Protein AF-A0A382IRR2-F1 (afdb_monomer_lite)

Sequence (113 aa):
KTVDMDLLRQRNELTQAVGNAQVNARGDELGPGGKIIRKKEEVLRDYYHNSSTMADEVAIKRTAVKEDVQEELAPTVQPKVAQPEVKKDEDWVEDTEGNFVRNEKKSKTRKSS

pLDDT: mean 70.46, std 14.86, range [42.16, 92.88]

Secondary structure (DSSP, 8-state):
----HHHHHHHT-SS----STTB-TTSPEE-TTS-EEE-HHHHHHHHHHH----------------------S--------------S---EEE-TTS-EEE-GGGTGGGS--

Organism: NCBI:txid408172

Foldseek 3Di:
DDDDPVVVCVVPPPDDPPDVVQADPQGFGADPPRDGPGDNVRVVVCCVVVPPDPDPPDDDDPDDDDDDDDDDDDDPDDPPPDDPPPPPPQPWDQDPVRDTDGDCPPVVVVPDD

Radius of gyration: 26.23 Å; chains: 1; bounding box: 58×62×56 Å

Structure (mmCIF, N/CA/C/O backbone):
data_AF-A0A382IRR2-F1
#
_entry.id   AF-A0A382IRR2-F1
#
loop_
_atom_site.group_PDB
_atom_site.id
_atom_site.type_symbol
_atom_site.label_atom_id
_atom_site.label_alt_id
_atom_site.label_comp_id
_atom_site.label_asym_id
_atom_site.label_entity_id
_atom_site.label_seq_id
_atom_site.pdbx_PDB_ins_code
_atom_site.Cartn_x
_atom_site.Cartn_y
_atom_site.Cartn_z
_atom_site.occupancy
_atom_site.B_iso_or_equiv
_atom_site.auth_seq_id
_atom_site.auth_comp_id
_atom_site.auth_asym_id
_atom_site.auth_atom_id
_atom_site.pdbx_PDB_model_num
ATOM 1 N N . LYS A 1 1 ? -1.697 -46.202 -11.604 1.00 74.69 1 LYS A N 1
ATOM 2 C CA . LYS A 1 1 ? -2.456 -44.984 -11.231 1.00 74.69 1 LYS A CA 1
ATOM 3 C C . LYS A 1 1 ? -1.479 -43.824 -11.293 1.00 74.69 1 LYS A C 1
ATOM 5 O O . LYS A 1 1 ? -0.514 -43.842 -10.544 1.00 74.69 1 LYS A O 1
ATOM 10 N N . THR A 1 2 ? -1.639 -42.924 -12.252 1.00 79.69 2 THR A N 1
ATOM 11 C CA . THR A 1 2 ? -0.770 -41.755 -12.420 1.00 79.69 2 THR A CA 1
ATOM 12 C C . THR A 1 2 ? -1.138 -40.718 -11.371 1.00 79.69 2 THR A C 1
ATOM 14 O O . THR A 1 2 ? -2.314 -40.422 -11.167 1.00 79.69 2 THR A O 1
ATOM 17 N N . VAL A 1 3 ? -0.132 -40.240 -10.649 1.00 81.00 3 VAL A N 1
ATOM 18 C CA . VAL A 1 3 ? -0.287 -39.150 -9.692 1.00 81.00 3 VAL A CA 1
ATOM 19 C C . VAL A 1 3 ? -0.034 -37.857 -10.453 1.00 81.00 3 VAL A C 1
ATOM 21 O O . VAL A 1 3 ? 1.039 -37.681 -11.023 1.00 81.00 3 VAL A O 1
ATOM 24 N N . ASP A 1 4 ? -1.038 -36.987 -10.491 1.00 85.50 4 ASP A N 1
ATOM 25 C CA . ASP A 1 4 ? -0.906 -35.645 -11.047 1.00 85.50 4 ASP A CA 1
ATOM 26 C C . ASP A 1 4 ? -0.277 -34.739 -9.982 1.00 85.50 4 ASP A C 1
ATOM 28 O O . ASP A 1 4 ? -0.920 -34.343 -9.003 1.00 85.50 4 ASP A O 1
ATOM 32 N N . MET A 1 5 ? 1.019 -34.484 -10.148 1.00 89.38 5 MET A N 1
ATOM 33 C CA . MET A 1 5 ? 1.797 -33.673 -9.218 1.00 89.38 5 MET A CA 1
ATOM 34 C C . MET A 1 5 ? 1.369 -32.201 -9.235 1.00 89.38 5 MET A C 1
ATOM 36 O O . MET A 1 5 ? 1.434 -31.559 -8.187 1.00 89.38 5 MET A O 1
ATOM 40 N N . ASP A 1 6 ? 0.873 -31.678 -10.361 1.00 81.62 6 ASP A N 1
ATOM 41 C CA . ASP A 1 6 ? 0.423 -30.285 -10.469 1.00 81.62 6 ASP A CA 1
ATOM 42 C C . ASP A 1 6 ? -0.872 -30.073 -9.688 1.00 81.62 6 ASP A C 1
ATOM 44 O O . ASP A 1 6 ? -1.016 -29.107 -8.935 1.00 81.62 6 ASP A O 1
ATOM 48 N N . LEU A 1 7 ? -1.792 -31.030 -9.792 1.00 83.56 7 LEU A N 1
ATOM 49 C CA . LEU A 1 7 ? -3.048 -31.010 -9.054 1.00 83.56 7 LEU A CA 1
ATOM 50 C C . LEU A 1 7 ? -2.836 -31.142 -7.538 1.00 83.56 7 LEU A C 1
ATOM 52 O O . LEU A 1 7 ? -3.540 -30.513 -6.745 1.00 83.56 7 LEU A O 1
ATOM 56 N N . LEU A 1 8 ? -1.867 -31.958 -7.118 1.00 83.19 8 LEU A N 1
ATOM 57 C CA . LEU A 1 8 ? -1.489 -32.069 -5.709 1.00 83.19 8 LEU A CA 1
ATOM 58 C C . LEU A 1 8 ? -0.805 -30.802 -5.200 1.00 83.19 8 LEU A C 1
ATOM 60 O O . LEU A 1 8 ? -1.073 -30.392 -4.072 1.00 83.19 8 LEU A O 1
ATOM 64 N N . ARG A 1 9 ? 0.026 -30.160 -6.027 1.00 82.00 9 ARG A N 1
ATOM 65 C CA . ARG A 1 9 ? 0.665 -28.885 -5.688 1.00 82.00 9 ARG A CA 1
ATOM 66 C C . ARG A 1 9 ? -0.371 -27.787 -5.460 1.00 82.00 9 ARG A C 1
ATOM 68 O O . ARG A 1 9 ? -0.283 -27.098 -4.457 1.00 82.00 9 ARG A O 1
ATOM 75 N N . GLN A 1 10 ? -1.376 -27.681 -6.333 1.00 77.38 10 GLN A N 1
ATOM 76 C CA . GLN A 1 10 ? -2.467 -26.706 -6.193 1.00 77.38 10 GLN A CA 1
ATOM 77 C C . GLN A 1 10 ? -3.338 -26.966 -4.956 1.00 77.38 10 GLN A C 1
ATOM 79 O O . GLN A 1 10 ? -3.739 -26.032 -4.271 1.00 77.38 10 GLN A O 1
ATOM 84 N N . ARG A 1 11 ? -3.643 -28.235 -4.646 1.00 75.81 11 ARG A N 1
ATOM 85 C CA . ARG A 1 11 ? -4.457 -28.580 -3.464 1.00 75.81 11 ARG A CA 1
ATOM 86 C C . ARG A 1 11 ? -3.722 -28.417 -2.137 1.00 75.81 11 ARG A C 1
ATOM 88 O O . ARG A 1 11 ? -4.374 -28.149 -1.134 1.00 75.81 11 ARG A O 1
ATOM 95 N N . ASN A 1 12 ? -2.404 -28.600 -2.133 1.00 76.62 12 ASN A N 1
ATOM 96 C CA . ASN A 1 12 ? -1.571 -28.505 -0.935 1.00 76.62 12 ASN A CA 1
ATOM 97 C C . ASN A 1 12 ? -0.827 -27.164 -0.832 1.00 76.62 12 ASN A C 1
ATOM 99 O O . ASN A 1 12 ? 0.1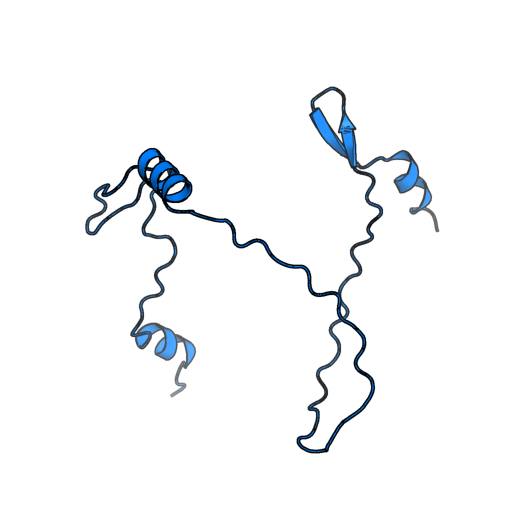04 -27.038 -0.037 1.00 76.62 12 ASN A O 1
ATOM 103 N N . GLU A 1 13 ? -1.226 -26.158 -1.611 1.00 78.31 13 GLU A N 1
ATOM 104 C CA . GLU A 1 13 ? -0.733 -24.791 -1.472 1.00 78.31 13 GLU A CA 1
ATOM 105 C C . GLU A 1 13 ? -1.353 -24.175 -0.201 1.00 78.31 13 GLU A C 1
ATOM 107 O O . GLU A 1 13 ? -2.412 -23.555 -0.217 1.00 78.31 13 GLU A O 1
ATOM 112 N N . LEU A 1 14 ? -0.705 -24.421 0.945 1.00 70.12 14 LEU A N 1
ATOM 113 C CA . LEU A 1 14 ? -1.085 -23.895 2.268 1.00 70.12 14 LEU A CA 1
ATOM 114 C C . LEU A 1 14 ? -1.159 -22.364 2.291 1.00 70.12 14 LEU A C 1
ATOM 116 O O . LEU A 1 14 ? -1.919 -21.777 3.060 1.00 70.12 14 LEU A O 1
ATOM 120 N N . THR A 1 15 ? -0.361 -21.723 1.443 1.00 63.34 15 THR A N 1
ATOM 121 C CA . THR A 1 15 ? -0.392 -2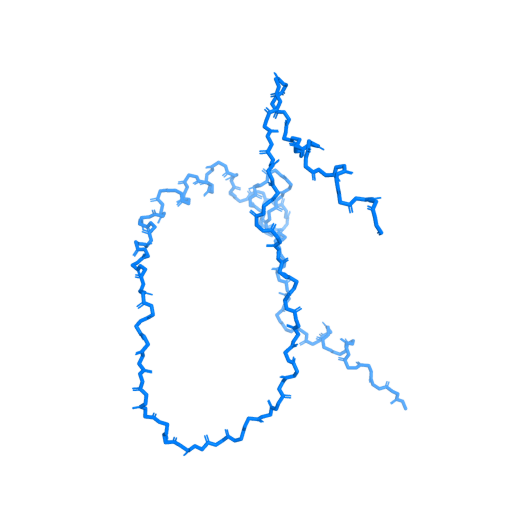0.290 1.196 1.00 63.34 15 THR A CA 1
ATOM 122 C C . THR A 1 15 ? -1.228 -20.047 -0.045 1.00 63.34 15 THR A C 1
ATOM 124 O O . THR A 1 15 ? -0.735 -20.173 -1.164 1.00 63.34 15 THR A O 1
ATOM 127 N N . GLN A 1 16 ? -2.496 -19.691 0.152 1.00 65.19 16 GLN A N 1
ATOM 128 C CA . GLN A 1 16 ? -3.312 -19.178 -0.937 1.00 65.19 16 GLN A CA 1
ATOM 129 C C . GLN A 1 16 ? -2.543 -18.042 -1.617 1.00 65.19 16 GLN A C 1
ATOM 131 O O . GLN A 1 16 ? -2.153 -17.079 -0.952 1.00 65.19 16 GLN A O 1
ATOM 136 N N . ALA A 1 17 ? -2.314 -18.153 -2.927 1.00 62.38 17 ALA A N 1
ATOM 137 C CA . ALA A 1 17 ? -1.753 -17.061 -3.700 1.00 62.38 17 ALA A CA 1
ATOM 138 C C . ALA A 1 17 ? -2.716 -15.872 -3.607 1.00 62.38 17 ALA A C 1
ATOM 140 O O . ALA A 1 17 ? -3.750 -15.821 -4.279 1.00 62.38 17 ALA A O 1
ATOM 141 N N . VAL A 1 18 ? -2.397 -14.922 -2.731 1.00 61.56 18 VAL A N 1
ATOM 142 C CA . VAL A 1 18 ? -3.042 -13.618 -2.717 1.00 61.56 18 VAL A CA 1
ATOM 143 C C . VAL A 1 18 ? -2.568 -12.889 -3.970 1.00 61.56 18 VAL A C 1
ATOM 145 O O . VAL A 1 18 ? -1.572 -12.176 -3.973 1.00 61.56 18 VAL A O 1
ATOM 148 N N . GLY A 1 19 ? -3.270 -13.101 -5.085 1.00 63.03 19 GLY A N 1
ATOM 149 C CA . GLY A 1 19 ? -3.253 -12.124 -6.171 1.00 63.03 19 GLY A CA 1
ATOM 150 C C . GLY A 1 19 ? -3.717 -10.764 -5.637 1.00 63.03 19 GLY A C 1
ATOM 151 O O . GLY A 1 19 ? -4.177 -10.670 -4.498 1.00 63.03 19 GLY A O 1
ATOM 152 N N . ASN A 1 20 ? -3.670 -9.713 -6.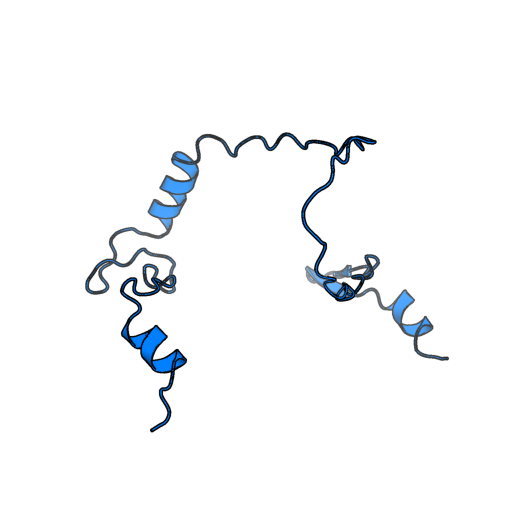458 1.00 67.06 20 ASN A N 1
ATOM 153 C CA . ASN A 1 20 ? -4.126 -8.354 -6.110 1.00 67.06 20 ASN A CA 1
ATOM 154 C C . ASN A 1 20 ? -5.654 -8.252 -5.830 1.00 67.06 20 ASN A C 1
ATOM 156 O O . ASN A 1 20 ? -6.290 -7.252 -6.137 1.00 67.06 20 ASN A O 1
ATOM 160 N N . ALA A 1 21 ? -6.275 -9.284 -5.260 1.00 68.19 21 ALA A N 1
ATOM 161 C CA . ALA A 1 21 ? -7.676 -9.399 -4.890 1.00 68.19 21 ALA A CA 1
ATOM 162 C C . ALA A 1 21 ? -8.100 -8.423 -3.782 1.00 68.19 21 ALA A C 1
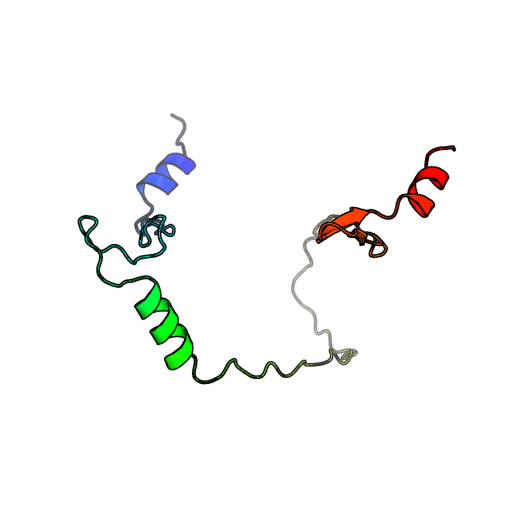ATOM 164 O O . ALA A 1 21 ? -9.292 -8.274 -3.527 1.00 68.19 21 ALA A O 1
ATOM 165 N N . GLN A 1 22 ? -7.147 -7.754 -3.128 1.00 78.94 22 GLN A N 1
ATOM 166 C CA . GLN A 1 22 ? -7.430 -6.747 -2.110 1.00 78.94 22 GLN A CA 1
ATOM 167 C C . GLN A 1 22 ? -7.828 -5.391 -2.693 1.00 78.94 22 GLN A C 1
ATOM 169 O O . GLN A 1 22 ? -8.142 -4.506 -1.917 1.00 78.94 22 GLN A O 1
ATOM 174 N N . VAL A 1 23 ? -7.835 -5.178 -4.012 1.00 86.94 23 VAL A N 1
ATOM 175 C CA . VAL A 1 23 ? -8.256 -3.894 -4.601 1.00 86.94 23 VAL A CA 1
ATOM 176 C C . VAL A 1 23 ? -9.439 -4.061 -5.549 1.00 86.94 23 VAL A C 1
ATOM 178 O O . VAL A 1 23 ? -9.521 -5.025 -6.308 1.00 86.94 23 VAL A O 1
ATOM 181 N N . ASN A 1 24 ? -10.381 -3.115 -5.512 1.00 87.94 24 ASN A N 1
ATOM 182 C CA . ASN A 1 24 ? -11.466 -3.049 -6.491 1.00 87.94 24 ASN A CA 1
ATOM 183 C C . ASN A 1 24 ? -10.970 -2.429 -7.815 1.00 87.94 24 ASN A C 1
ATOM 185 O O . ASN A 1 24 ? -9.896 -1.837 -7.883 1.00 87.94 24 ASN A O 1
ATOM 189 N N . ALA A 1 25 ? -11.785 -2.487 -8.873 1.00 86.88 25 ALA A N 1
ATOM 190 C CA . ALA A 1 25 ? -11.446 -1.874 -10.165 1.00 86.88 25 ALA A CA 1
ATOM 191 C C . ALA A 1 25 ? -11.234 -0.344 -10.101 1.00 86.88 25 ALA A C 1
ATOM 193 O O . ALA A 1 25 ? -10.605 0.228 -10.987 1.00 86.88 25 ALA A O 1
ATOM 194 N N . ARG A 1 26 ? -11.756 0.330 -9.066 1.00 87.06 26 ARG A N 1
ATOM 195 C CA . ARG A 1 26 ? -11.537 1.766 -8.823 1.00 87.06 26 ARG A CA 1
ATOM 196 C C . ARG A 1 26 ? -10.217 2.047 -8.093 1.00 87.06 26 ARG A C 1
ATOM 198 O O . ARG A 1 26 ? -9.789 3.197 -8.084 1.00 87.06 26 ARG A O 1
ATOM 205 N N . GLY A 1 27 ? -9.572 1.027 -7.527 1.00 87.56 27 GLY A N 1
ATOM 206 C CA . GLY A 1 27 ? -8.348 1.124 -6.733 1.00 87.56 27 GLY A CA 1
ATOM 207 C C . GLY A 1 27 ? -8.566 1.312 -5.228 1.00 87.56 27 GLY A C 1
ATOM 208 O O . GLY A 1 27 ? -7.612 1.648 -4.536 1.00 87.56 27 GLY A O 1
ATOM 209 N N . ASP A 1 28 ? -9.787 1.128 -4.717 1.00 91.75 28 ASP A N 1
ATOM 210 C CA . ASP A 1 28 ? -10.035 1.089 -3.270 1.00 91.75 28 ASP A CA 1
ATOM 211 C C . ASP A 1 28 ? -9.649 -0.278 -2.701 1.00 91.75 28 ASP A C 1
ATOM 213 O O . ASP A 1 28 ? -9.881 -1.307 -3.342 1.00 91.75 28 ASP A O 1
ATOM 217 N N . GLU A 1 29 ? -9.150 -0.293 -1.469 1.00 89.19 29 GLU A N 1
ATOM 218 C CA . GLU A 1 29 ? -8.797 -1.521 -0.766 1.00 89.19 29 GLU A CA 1
ATOM 219 C C . GLU A 1 29 ? -10.043 -2.199 -0.179 1.00 89.19 29 GLU A C 1
ATOM 221 O O . GLU A 1 29 ? -10.827 -1.603 0.569 1.00 89.19 29 GLU A O 1
ATOM 226 N N . LEU A 1 30 ? -10.224 -3.466 -0.535 1.00 87.94 30 LEU A N 1
ATOM 227 C CA . LEU A 1 30 ? -11.299 -4.348 -0.127 1.00 87.94 30 LEU A CA 1
ATOM 228 C C . LEU A 1 30 ? -10.849 -5.267 1.007 1.00 87.94 30 LEU A C 1
ATOM 230 O O . LEU A 1 30 ? -9.872 -6.007 0.913 1.00 87.94 30 LEU A O 1
ATOM 234 N N . GLY A 1 31 ? -11.643 -5.251 2.066 1.00 84.88 31 GLY A N 1
ATOM 235 C CA . GLY A 1 31 ? -11.542 -6.141 3.205 1.00 84.88 31 GLY A CA 1
ATOM 236 C C . GLY A 1 31 ? -12.304 -7.451 3.053 1.00 84.88 31 GLY A C 1
ATOM 237 O O . GLY A 1 31 ? -12.974 -7.691 2.041 1.00 84.88 31 GLY A O 1
ATOM 238 N N . PRO A 1 32 ? -12.284 -8.288 4.105 1.00 83.75 32 PRO A N 1
ATOM 239 C CA . PRO A 1 32 ? -13.114 -9.482 4.166 1.00 83.75 32 PRO A CA 1
ATOM 240 C C . PRO A 1 32 ? -14.592 -9.120 3.956 1.00 83.75 32 PRO A C 1
ATOM 242 O O . PRO A 1 32 ? -15.129 -8.197 4.571 1.00 83.75 32 PRO A O 1
ATOM 245 N N . GLY A 1 33 ? -15.251 -9.838 3.045 1.00 84.44 33 GLY A N 1
ATOM 246 C CA . GLY A 1 33 ? -16.638 -9.569 2.658 1.00 84.44 33 GLY A CA 1
ATOM 247 C C . GLY A 1 33 ? -16.823 -8.446 1.631 1.00 84.44 33 GLY A C 1
ATOM 248 O O . GLY A 1 33 ? -17.943 -7.969 1.472 1.00 84.44 33 GLY A O 1
ATOM 249 N N . GLY A 1 34 ? -15.761 -8.002 0.945 1.00 81.31 34 GLY A N 1
ATOM 250 C CA . GLY A 1 34 ? -15.863 -7.031 -0.154 1.00 81.31 34 GLY A CA 1
ATOM 251 C C . GLY A 1 34 ? -16.248 -5.619 0.298 1.00 81.31 34 GLY A C 1
ATOM 252 O O . GLY A 1 34 ? -16.745 -4.822 -0.498 1.00 81.31 34 GLY A O 1
ATOM 253 N N . LYS A 1 35 ? -16.042 -5.303 1.580 1.00 87.62 35 LYS A N 1
ATOM 254 C CA . LYS A 1 35 ? -16.248 -3.957 2.122 1.00 87.62 35 LYS A CA 1
ATOM 255 C C . LYS A 1 35 ? -15.013 -3.106 1.871 1.00 87.62 35 LYS A C 1
ATOM 257 O O . LYS A 1 35 ? -13.895 -3.588 2.013 1.00 87.62 35 LYS A O 1
ATOM 262 N N . ILE A 1 36 ? -15.220 -1.840 1.531 1.00 88.75 36 ILE A N 1
ATOM 263 C CA . ILE A 1 36 ? -14.125 -0.891 1.325 1.00 88.75 36 ILE A CA 1
ATOM 264 C C . ILE A 1 36 ? -13.550 -0.523 2.695 1.00 88.75 36 ILE A C 1
ATOM 266 O O . ILE A 1 36 ? -14.270 0.048 3.513 1.00 88.75 36 ILE A O 1
ATOM 270 N N . ILE A 1 37 ? -12.287 -0.879 2.939 1.00 90.12 37 ILE A N 1
ATOM 271 C CA . ILE A 1 37 ? -11.561 -0.514 4.165 1.00 90.12 37 ILE A CA 1
ATOM 272 C C . ILE A 1 37 ? -10.899 0.849 3.978 1.00 90.12 37 ILE A C 1
ATOM 274 O O . ILE A 1 37 ? -11.046 1.712 4.836 1.00 90.12 37 ILE A O 1
ATOM 278 N N . ARG A 1 38 ? -10.197 1.047 2.856 1.00 90.56 38 ARG A N 1
ATOM 279 C CA . ARG A 1 38 ? -9.509 2.303 2.534 1.00 90.56 38 ARG A CA 1
ATOM 280 C C . ARG A 1 38 ? -9.827 2.753 1.124 1.00 90.56 38 ARG A C 1
ATOM 282 O O . ARG A 1 38 ? -9.951 1.940 0.207 1.00 90.56 38 ARG A O 1
ATOM 289 N N . LYS A 1 39 ? -9.962 4.064 0.952 1.00 92.88 39 LYS A N 1
ATOM 290 C CA . LYS A 1 39 ? -10.181 4.674 -0.361 1.00 92.88 39 LYS A CA 1
ATOM 291 C C . LYS A 1 39 ? -8.869 4.818 -1.110 1.00 92.88 39 LYS A C 1
ATOM 293 O O . LYS A 1 39 ? -7.832 5.054 -0.498 1.00 92.88 39 LYS A O 1
ATOM 298 N N . LYS A 1 40 ? -8.926 4.758 -2.440 1.00 90.44 40 LYS A N 1
ATOM 299 C CA . LYS A 1 40 ? -7.755 4.975 -3.302 1.00 90.44 40 LYS A CA 1
ATOM 300 C C . LYS A 1 40 ? -6.981 6.246 -2.933 1.00 90.44 40 LYS A C 1
ATOM 302 O O . LYS A 1 40 ? -5.758 6.236 -2.884 1.00 90.44 40 LYS A O 1
ATOM 307 N N . GLU A 1 41 ? -7.697 7.343 -2.712 1.00 88.81 41 GLU A N 1
ATOM 308 C CA . GLU A 1 41 ? -7.116 8.660 -2.419 1.00 88.81 41 GLU A CA 1
ATOM 309 C C . GLU A 1 41 ? -6.333 8.660 -1.108 1.00 88.81 41 GLU A C 1
ATOM 311 O O . GLU A 1 41 ? -5.239 9.209 -1.039 1.00 88.81 41 GLU A O 1
ATOM 316 N N . GLU A 1 42 ? -6.880 8.004 -0.089 1.00 88.75 42 GLU A N 1
ATOM 317 C CA . GLU A 1 42 ? -6.258 7.846 1.220 1.00 88.75 42 GLU A CA 1
ATOM 318 C C . GLU A 1 42 ? -5.027 6.943 1.129 1.00 88.75 42 GLU A C 1
ATOM 320 O O . GLU A 1 42 ? -3.959 7.336 1.576 1.00 88.75 42 GLU A O 1
ATOM 325 N N . VAL A 1 43 ? -5.123 5.807 0.428 1.00 86.50 43 VAL A N 1
ATOM 326 C CA . VAL A 1 43 ? -3.980 4.909 0.188 1.00 86.50 43 VAL A CA 1
ATOM 327 C C . VAL A 1 43 ? -2.847 5.625 -0.549 1.00 86.50 43 VAL A C 1
ATOM 329 O O . VAL A 1 43 ? -1.684 5.479 -0.180 1.00 86.50 43 VAL A O 1
ATOM 332 N N . LEU A 1 44 ? -3.166 6.414 -1.580 1.00 86.12 44 LEU A N 1
ATOM 333 C CA . LEU A 1 44 ? -2.166 7.198 -2.306 1.00 86.12 44 LEU A CA 1
ATOM 334 C C . LEU A 1 44 ? -1.553 8.274 -1.415 1.00 86.12 44 LEU A C 1
ATOM 336 O O . LEU A 1 44 ? -0.337 8.445 -1.405 1.00 86.12 44 LEU A O 1
ATOM 340 N N . ARG A 1 45 ? -2.382 8.990 -0.655 1.00 88.38 45 ARG A N 1
ATOM 341 C CA . ARG A 1 45 ? -1.917 10.024 0.266 1.00 88.38 45 ARG A CA 1
ATOM 342 C C . ARG A 1 45 ? -0.984 9.444 1.320 1.00 88.38 45 ARG A C 1
ATOM 344 O O . ARG A 1 45 ? 0.086 10.005 1.521 1.00 88.38 45 ARG A O 1
ATOM 351 N N . ASP A 1 46 ? -1.363 8.328 1.931 1.00 85.69 46 ASP A N 1
ATOM 352 C CA . ASP A 1 46 ? -0.562 7.601 2.911 1.00 85.69 46 ASP A CA 1
ATOM 353 C C . ASP A 1 46 ? 0.744 7.117 2.295 1.00 85.69 46 ASP A C 1
ATOM 355 O O . ASP A 1 46 ? 1.792 7.274 2.909 1.00 85.69 46 ASP A O 1
ATOM 359 N N . TYR A 1 47 ? 0.708 6.572 1.074 1.00 84.31 47 TYR A N 1
ATOM 360 C CA . TYR A 1 47 ? 1.911 6.136 0.372 1.00 84.31 47 TYR A CA 1
ATOM 361 C C . TYR A 1 47 ? 2.894 7.290 0.192 1.00 84.31 47 TYR A C 1
ATOM 363 O O . TYR A 1 47 ? 4.050 7.141 0.561 1.00 84.31 47 TYR A O 1
ATOM 371 N N . TYR A 1 48 ? 2.445 8.453 -0.288 1.00 84.00 48 TYR A N 1
ATOM 372 C CA . TYR A 1 48 ? 3.326 9.609 -0.475 1.00 84.00 48 TYR A CA 1
ATOM 373 C C . TYR A 1 48 ? 3.738 10.294 0.836 1.00 84.00 48 TYR A C 1
ATOM 375 O O . TYR A 1 48 ? 4.829 10.855 0.910 1.00 84.00 48 TYR A O 1
ATOM 383 N N . HIS A 1 49 ? 2.899 10.256 1.875 1.00 84.69 49 HIS A N 1
ATOM 384 C CA . HIS A 1 49 ? 3.249 10.786 3.196 1.00 84.69 49 HIS A CA 1
ATOM 385 C C . HIS A 1 49 ? 4.235 9.884 3.950 1.00 84.69 49 HIS A C 1
ATOM 387 O O . HIS A 1 49 ? 5.137 10.398 4.610 1.00 84.69 49 HIS A O 1
ATOM 393 N N . ASN A 1 50 ? 4.068 8.560 3.865 1.00 77.81 50 ASN A N 1
ATOM 394 C CA . ASN A 1 50 ? 4.915 7.575 4.542 1.00 77.81 50 ASN A CA 1
ATOM 395 C C . ASN A 1 50 ? 6.094 7.097 3.697 1.00 77.81 50 ASN A C 1
ATOM 397 O O . ASN A 1 50 ? 7.016 6.509 4.263 1.00 77.81 50 ASN A O 1
ATOM 401 N N . SER A 1 51 ? 6.133 7.367 2.387 1.00 66.12 51 SER A N 1
ATOM 402 C CA . SER A 1 51 ? 7.353 7.257 1.582 1.00 66.12 51 SER A CA 1
ATOM 403 C C . SER A 1 51 ? 8.306 8.398 1.945 1.00 66.12 51 SER A C 1
ATOM 405 O O . SER A 1 51 ? 8.696 9.218 1.114 1.00 66.12 51 SER A O 1
ATOM 407 N N . SER A 1 52 ? 8.653 8.485 3.227 1.00 62.94 52 SER A N 1
ATOM 408 C CA . SER A 1 52 ? 9.811 9.227 3.674 1.00 62.94 52 SER A CA 1
ATOM 409 C C . SER A 1 52 ? 11.006 8.568 2.998 1.00 62.94 52 SER A C 1
ATOM 411 O O . SER A 1 52 ? 11.352 7.428 3.301 1.00 62.94 52 SER A O 1
ATOM 413 N N . THR A 1 53 ? 11.581 9.291 2.039 1.00 63.94 53 THR A N 1
ATOM 414 C CA . THR A 1 53 ? 12.772 8.942 1.260 1.00 63.94 53 THR A CA 1
ATOM 415 C C . THR A 1 53 ? 12.564 7.787 0.274 1.00 63.94 53 THR A C 1
ATOM 417 O O . THR A 1 53 ? 12.627 6.611 0.620 1.00 63.94 53 THR A O 1
ATOM 420 N N . MET A 1 54 ? 12.395 8.120 -1.013 1.00 61.88 54 MET A N 1
ATOM 421 C CA . MET A 1 54 ? 12.979 7.256 -2.043 1.00 61.88 54 MET A CA 1
ATOM 422 C C . MET A 1 54 ? 14.448 7.068 -1.650 1.00 61.88 54 MET A C 1
ATOM 424 O O . MET A 1 54 ? 15.140 8.062 -1.423 1.00 61.88 54 MET A O 1
ATOM 428 N N . ALA A 1 55 ? 14.886 5.822 -1.460 1.00 64.94 55 ALA A N 1
ATOM 429 C CA . ALA A 1 55 ? 16.285 5.551 -1.168 1.00 64.94 55 ALA A CA 1
ATOM 430 C C . ALA A 1 55 ? 17.110 6.123 -2.323 1.00 64.94 55 ALA A C 1
ATOM 432 O O . ALA A 1 55 ? 16.852 5.794 -3.479 1.00 64.94 55 ALA A O 1
ATOM 433 N N . ASP A 1 56 ? 18.047 7.015 -2.015 1.00 66.31 56 ASP A N 1
ATOM 434 C CA . ASP A 1 56 ? 18.923 7.593 -3.026 1.00 66.31 56 ASP A CA 1
ATOM 435 C C . ASP A 1 56 ? 19.835 6.461 -3.521 1.00 66.31 56 ASP A C 1
ATOM 437 O O . ASP A 1 56 ? 20.757 6.019 -2.827 1.00 66.31 56 ASP A O 1
ATOM 441 N N . GLU A 1 57 ? 19.489 5.875 -4.666 1.00 67.38 57 GLU A N 1
ATOM 442 C CA . GLU A 1 57 ? 20.201 4.729 -5.217 1.00 67.38 57 GLU A CA 1
ATOM 443 C C . GLU A 1 57 ? 21.567 5.198 -5.723 1.00 67.38 57 GLU A C 1
ATOM 445 O O . GLU A 1 57 ? 21.718 5.699 -6.840 1.00 67.38 57 GLU A O 1
ATOM 450 N N . VAL A 1 58 ? 22.598 5.043 -4.892 1.00 69.25 58 VAL A N 1
ATOM 451 C CA . VAL A 1 58 ? 23.972 5.338 -5.300 1.00 69.25 58 VAL A CA 1
ATOM 452 C C . VAL A 1 58 ? 24.387 4.324 -6.364 1.00 69.25 58 VAL A C 1
ATOM 454 O O . VAL A 1 58 ? 24.654 3.158 -6.075 1.00 69.25 58 VAL A O 1
ATOM 457 N N . ALA A 1 59 ? 24.451 4.774 -7.617 1.00 71.25 59 ALA A N 1
ATOM 458 C CA . ALA A 1 59 ? 24.868 3.953 -8.744 1.00 71.25 59 ALA A CA 1
ATOM 459 C C . ALA A 1 59 ? 26.322 3.477 -8.568 1.00 71.25 59 ALA A C 1
ATOM 461 O O . ALA A 1 59 ? 27.278 4.211 -8.838 1.00 71.25 59 ALA A O 1
ATOM 462 N N . ILE A 1 60 ? 26.507 2.224 -8.145 1.00 71.31 60 ILE A N 1
ATOM 463 C CA . ILE A 1 60 ? 27.832 1.607 -8.067 1.00 71.31 60 ILE A CA 1
ATOM 464 C C . ILE A 1 60 ? 28.279 1.284 -9.496 1.00 71.31 60 ILE A C 1
ATOM 466 O O . ILE A 1 60 ? 27.788 0.349 -10.135 1.00 71.31 60 ILE A O 1
ATOM 470 N N . LYS A 1 61 ? 29.227 2.065 -10.026 1.00 71.38 61 LYS A N 1
ATOM 471 C CA . LYS A 1 61 ? 29.911 1.714 -11.275 1.00 71.38 61 LYS A CA 1
ATOM 472 C C . LYS A 1 61 ? 30.679 0.418 -11.029 1.00 71.38 61 LYS A C 1
ATOM 474 O O . LYS A 1 61 ? 31.532 0.377 -10.148 1.00 71.38 61 LYS A O 1
ATOM 479 N N . ARG A 1 62 ? 30.384 -0.629 -11.806 1.00 67.38 62 ARG A N 1
ATOM 480 C CA . ARG A 1 62 ? 31.144 -1.887 -11.781 1.00 67.38 62 ARG A CA 1
ATOM 481 C C . ARG A 1 62 ? 32.581 -1.600 -12.209 1.00 67.38 62 ARG A C 1
ATOM 483 O O . ARG A 1 62 ? 32.882 -1.558 -13.400 1.00 67.38 62 ARG A O 1
ATOM 490 N N . THR A 1 63 ? 33.465 -1.375 -11.248 1.00 56.50 63 THR A N 1
ATOM 491 C CA . THR A 1 63 ? 34.902 -1.474 -11.466 1.00 56.50 63 THR A CA 1
ATOM 492 C C . THR A 1 63 ? 35.220 -2.945 -11.683 1.00 56.50 63 THR A C 1
ATOM 494 O O . THR A 1 63 ? 34.887 -3.799 -10.865 1.00 56.50 63 THR A O 1
ATOM 497 N N . ALA A 1 64 ? 35.800 -3.245 -12.843 1.00 62.25 64 ALA A N 1
ATOM 498 C CA . ALA A 1 64 ? 36.291 -4.570 -13.174 1.00 62.25 64 ALA A CA 1
ATOM 499 C C . ALA A 1 64 ? 37.369 -4.970 -12.157 1.00 62.25 64 ALA A C 1
ATOM 501 O O . ALA A 1 64 ? 38.517 -4.537 -12.257 1.00 62.25 64 ALA A O 1
ATOM 502 N N . VAL A 1 65 ? 36.983 -5.773 -11.167 1.00 51.81 65 VAL A N 1
ATOM 503 C CA . VAL A 1 65 ? 37.924 -6.494 -10.314 1.00 51.81 65 VAL A CA 1
ATOM 504 C C . VAL A 1 65 ? 38.480 -7.631 -11.162 1.00 51.81 65 VAL A C 1
ATOM 506 O O . VAL A 1 65 ? 37.764 -8.564 -11.525 1.00 51.81 65 VAL A O 1
ATOM 509 N N . LYS A 1 66 ? 39.746 -7.485 -11.551 1.00 52.31 66 LYS A N 1
ATOM 510 C CA . LYS A 1 66 ? 40.567 -8.584 -12.046 1.00 52.31 66 LYS A CA 1
ATOM 511 C C . LYS A 1 66 ? 40.957 -9.465 -10.857 1.00 52.31 66 LYS A C 1
ATOM 513 O O . LYS A 1 66 ? 41.401 -8.935 -9.848 1.00 52.31 66 LYS A O 1
ATOM 518 N N . GLU A 1 67 ? 40.792 -10.768 -11.073 1.00 53.00 67 GLU A N 1
ATOM 519 C CA . GLU A 1 67 ? 41.611 -11.869 -10.548 1.00 53.00 67 GLU A CA 1
ATOM 520 C C . GLU A 1 67 ? 41.681 -12.043 -9.025 1.00 53.00 67 GLU A C 1
ATOM 522 O O . GLU A 1 67 ? 42.546 -11.494 -8.365 1.00 53.00 67 GLU A O 1
ATOM 527 N N . ASP A 1 68 ? 40.812 -12.917 -8.510 1.00 42.16 68 ASP A N 1
ATOM 528 C CA . ASP A 1 68 ? 41.238 -14.063 -7.695 1.00 42.16 68 ASP A CA 1
ATOM 529 C C . ASP A 1 68 ? 40.121 -15.124 -7.752 1.00 42.16 68 ASP A C 1
ATOM 531 O O . ASP A 1 68 ? 39.074 -15.009 -7.116 1.00 42.16 68 ASP A O 1
ATOM 535 N N . VAL A 1 69 ? 40.298 -16.115 -8.631 1.00 45.59 69 VAL A N 1
ATOM 536 C CA . VAL A 1 69 ? 39.434 -17.299 -8.738 1.00 45.59 69 VAL A CA 1
ATOM 537 C C . VAL A 1 69 ? 40.162 -18.429 -8.022 1.00 45.59 69 VAL A C 1
ATOM 539 O O . VAL A 1 69 ? 41.025 -19.076 -8.607 1.00 45.59 69 VAL A O 1
ATOM 542 N N . GLN A 1 70 ? 39.811 -18.666 -6.759 1.00 45.62 70 GLN A N 1
ATOM 543 C CA . GLN A 1 70 ? 40.054 -19.950 -6.106 1.00 45.62 70 GLN A CA 1
ATOM 544 C C . GLN A 1 70 ? 38.833 -20.844 -6.351 1.00 45.62 70 GLN A C 1
ATOM 546 O O . GLN A 1 70 ? 37.781 -20.698 -5.737 1.00 45.62 70 GLN A O 1
ATOM 551 N N . GLU A 1 71 ? 38.984 -21.655 -7.393 1.00 58.12 71 GLU A N 1
ATOM 552 C CA . GLU A 1 71 ? 38.545 -23.044 -7.545 1.00 58.12 71 GLU A CA 1
ATOM 553 C C . GLU A 1 71 ? 37.621 -23.619 -6.452 1.00 58.12 71 GLU A C 1
ATOM 555 O O . GLU A 1 71 ? 38.071 -23.975 -5.372 1.00 58.12 71 GLU A O 1
ATOM 560 N N . GLU A 1 72 ? 36.330 -23.763 -6.762 1.00 54.72 72 GLU A N 1
ATOM 561 C CA . GLU A 1 72 ? 35.625 -25.054 -6.786 1.00 54.72 72 GLU A CA 1
ATOM 562 C C . GLU A 1 72 ? 34.160 -24.860 -7.218 1.00 54.72 72 GLU A C 1
ATOM 564 O O . GLU A 1 72 ? 33.552 -23.816 -6.996 1.00 54.72 72 GLU A O 1
ATOM 569 N N . LEU A 1 73 ? 33.595 -25.932 -7.783 1.00 47.00 73 LEU A N 1
ATOM 570 C CA . LEU A 1 73 ? 32.212 -26.137 -8.240 1.00 47.00 73 LEU A CA 1
ATOM 571 C C . LEU A 1 73 ? 31.958 -25.833 -9.731 1.00 47.00 73 LEU A C 1
ATOM 573 O O . LEU A 1 73 ? 31.807 -24.704 -10.189 1.00 47.00 73 LEU A O 1
ATOM 577 N N . ALA A 1 74 ? 31.898 -26.937 -10.478 1.00 49.78 74 ALA A N 1
ATOM 578 C CA . ALA A 1 74 ? 31.694 -27.061 -11.915 1.00 49.78 74 ALA A CA 1
ATOM 579 C C . ALA A 1 74 ? 30.607 -26.132 -12.508 1.00 49.78 74 ALA A C 1
ATOM 581 O O . ALA A 1 74 ? 29.487 -26.089 -11.990 1.00 49.78 74 ALA A O 1
ATOM 582 N N . PRO A 1 75 ? 30.855 -25.476 -13.660 1.00 42.59 75 PRO A N 1
ATOM 583 C CA . PRO A 1 75 ? 29.809 -24.781 -14.388 1.00 42.59 75 PRO A CA 1
ATOM 584 C C . PRO A 1 75 ? 29.013 -25.787 -15.228 1.00 42.59 75 PRO A C 1
ATOM 586 O O . PRO A 1 75 ? 29.450 -26.226 -16.293 1.00 42.59 75 PRO A O 1
ATOM 589 N N . THR A 1 76 ? 27.803 -26.129 -14.782 1.00 45.47 76 THR A N 1
ATOM 590 C CA . THR A 1 76 ? 26.779 -26.663 -15.689 1.00 45.47 76 THR A CA 1
ATOM 591 C C . THR A 1 76 ? 26.520 -25.611 -16.764 1.00 45.47 76 THR A C 1
ATOM 593 O O . THR A 1 76 ? 26.027 -24.517 -16.487 1.00 45.47 76 THR A O 1
ATOM 596 N N . VAL A 1 77 ? 26.903 -25.950 -17.992 1.00 51.53 77 VAL A N 1
ATOM 597 C CA . VAL A 1 77 ? 26.759 -25.143 -19.203 1.00 51.53 77 VAL A CA 1
ATOM 598 C C . VAL A 1 77 ? 25.279 -24.821 -19.419 1.00 51.53 77 VAL A C 1
ATOM 600 O O . VAL A 1 77 ? 24.511 -25.659 -19.883 1.00 51.53 77 VAL A O 1
ATOM 603 N N . GLN A 1 78 ? 24.864 -23.599 -19.088 1.00 58.25 78 GLN A N 1
ATOM 604 C CA . GLN A 1 78 ? 23.589 -23.065 -19.558 1.00 58.25 78 GLN A CA 1
ATOM 605 C C . GLN A 1 78 ? 23.794 -22.565 -20.996 1.00 58.25 78 GLN A C 1
ATOM 607 O O . GLN A 1 78 ? 24.683 -21.736 -21.222 1.00 58.25 78 GLN A O 1
ATOM 612 N N . PRO A 1 79 ? 23.016 -23.030 -21.990 1.00 48.38 79 PRO A N 1
ATOM 613 C CA . PRO A 1 79 ? 23.058 -22.433 -23.312 1.00 48.38 79 PRO A CA 1
ATOM 614 C C . PRO A 1 79 ? 22.576 -20.986 -23.198 1.00 48.38 79 PRO A C 1
ATOM 616 O O . PRO A 1 79 ? 21.472 -20.703 -22.735 1.00 48.38 79 PRO A O 1
ATOM 619 N N . LYS A 1 80 ? 23.446 -20.067 -23.616 1.00 44.66 80 LYS A N 1
ATOM 620 C CA . LYS A 1 80 ? 23.175 -18.643 -23.784 1.00 44.66 80 LYS A CA 1
ATOM 621 C C . LYS A 1 80 ? 21.955 -18.477 -24.690 1.00 44.66 80 LYS A C 1
ATOM 623 O O . LYS A 1 80 ? 22.074 -18.538 -25.910 1.00 44.66 80 LYS A O 1
ATOM 628 N N . VAL A 1 81 ? 20.781 -18.276 -24.091 1.00 48.25 81 VAL A N 1
ATOM 629 C CA . VAL A 1 81 ? 19.600 -17.807 -24.816 1.00 48.25 81 VAL A CA 1
ATOM 630 C C . VAL A 1 81 ? 19.963 -16.424 -25.338 1.00 48.25 81 VAL A C 1
ATOM 632 O O . VAL A 1 81 ? 20.210 -15.497 -24.564 1.00 48.25 81 VAL A O 1
ATOM 635 N N . ALA A 1 82 ? 20.100 -16.324 -26.657 1.00 52.31 82 ALA A N 1
ATOM 636 C CA . ALA A 1 82 ? 20.342 -15.074 -27.349 1.00 52.31 82 ALA A CA 1
ATOM 637 C C . ALA A 1 82 ? 19.252 -14.077 -26.938 1.00 52.31 82 ALA A C 1
ATOM 639 O O . ALA A 1 82 ? 18.076 -14.264 -27.250 1.00 52.31 82 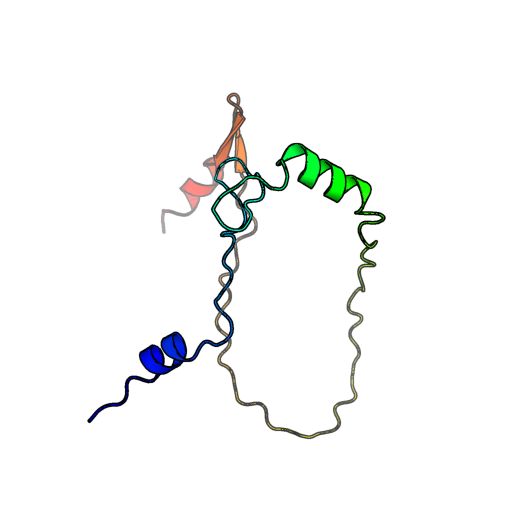ALA A O 1
ATOM 640 N N . GLN A 1 83 ? 19.642 -13.036 -26.202 1.00 52.22 83 GLN A N 1
ATOM 641 C CA . GLN A 1 83 ? 18.787 -11.873 -26.015 1.00 52.22 83 GLN A CA 1
ATOM 642 C C . GLN A 1 83 ? 18.542 -11.283 -27.408 1.00 52.22 83 GLN A C 1
ATOM 644 O O . GLN A 1 83 ? 19.520 -11.035 -28.120 1.00 52.22 83 GLN A O 1
ATOM 649 N N . PRO A 1 84 ? 17.287 -11.067 -27.836 1.00 50.78 84 PRO A N 1
ATOM 650 C CA . PRO A 1 84 ? 17.057 -10.262 -29.017 1.00 50.78 84 PRO A CA 1
ATOM 651 C C . PRO A 1 84 ? 17.572 -8.858 -28.698 1.00 50.78 84 PRO A C 1
ATOM 653 O O . PRO A 1 84 ? 17.055 -8.182 -27.808 1.00 50.78 84 PRO A O 1
ATOM 656 N N . GLU A 1 85 ? 18.630 -8.440 -29.389 1.00 54.09 85 GLU A N 1
ATOM 657 C CA . GLU A 1 85 ? 19.100 -7.062 -29.359 1.00 54.09 85 GLU A CA 1
ATOM 658 C C . GLU A 1 85 ? 17.945 -6.167 -29.817 1.00 54.09 85 GLU A C 1
ATOM 660 O O . GLU A 1 85 ? 17.601 -6.103 -31.001 1.00 54.09 85 GLU A O 1
ATOM 665 N N . VAL A 1 86 ? 17.296 -5.506 -28.858 1.00 53.78 86 VAL A N 1
ATOM 666 C CA . VAL A 1 86 ? 16.333 -4.445 -29.137 1.00 53.78 86 VAL A CA 1
ATOM 667 C C . VAL A 1 86 ? 17.128 -3.340 -29.821 1.00 53.78 86 VAL A C 1
ATOM 669 O O . VAL A 1 86 ? 17.916 -2.643 -29.182 1.00 53.78 86 VAL A O 1
ATOM 672 N N . LYS A 1 87 ? 16.976 -3.238 -31.144 1.00 56.16 87 LYS A N 1
ATOM 673 C CA . LYS A 1 87 ? 17.553 -2.170 -31.965 1.00 56.16 87 LYS A CA 1
ATOM 674 C C . LYS A 1 87 ? 17.144 -0.835 -31.339 1.00 56.16 87 LYS A C 1
ATOM 676 O O . LYS A 1 87 ? 15.984 -0.454 -31.428 1.00 56.16 87 LYS A O 1
ATOM 681 N N . LYS A 1 88 ? 18.092 -0.143 -30.703 1.00 53.47 88 LYS A N 1
ATOM 682 C CA . LYS A 1 88 ? 17.887 1.123 -29.975 1.00 53.47 88 LYS A CA 1
ATOM 683 C C . LYS A 1 88 ? 17.614 2.339 -30.876 1.00 53.47 88 LYS A C 1
ATOM 685 O O . LYS A 1 88 ? 17.603 3.456 -30.380 1.00 53.47 88 LYS A O 1
ATOM 690 N N . ASP A 1 89 ? 17.322 2.125 -32.156 1.00 55.50 89 ASP A N 1
ATOM 691 C CA . ASP A 1 89 ? 17.151 3.193 -33.146 1.00 55.50 89 ASP A CA 1
ATOM 692 C C . ASP A 1 89 ? 15.732 3.186 -33.742 1.00 55.50 89 ASP A C 1
ATOM 694 O O . ASP A 1 89 ? 15.534 3.318 -34.955 1.00 55.50 89 ASP A O 1
ATOM 698 N N . GLU A 1 90 ? 14.713 2.952 -32.913 1.00 64.31 90 GLU A N 1
ATOM 699 C CA . GLU A 1 90 ? 13.330 3.215 -33.313 1.00 64.31 90 GLU A CA 1
ATOM 700 C C . GLU A 1 90 ? 13.009 4.686 -33.027 1.00 64.31 90 GLU A C 1
ATOM 702 O O . GLU A 1 90 ? 12.542 5.036 -31.951 1.00 64.31 90 GLU A O 1
ATOM 707 N N . ASP A 1 91 ? 13.318 5.549 -34.001 1.00 74.75 91 ASP A N 1
ATOM 708 C CA . ASP A 1 91 ? 13.010 6.985 -33.995 1.00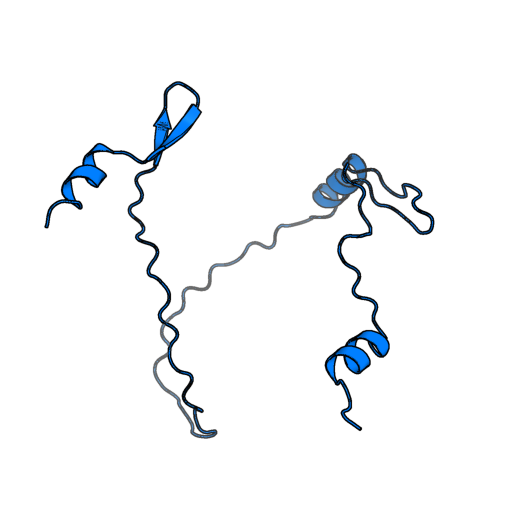 74.75 91 ASP A CA 1
ATOM 709 C C . ASP A 1 91 ? 11.473 7.198 -34.005 1.00 74.75 91 ASP A C 1
ATOM 711 O O . ASP A 1 91 ? 10.854 7.336 -35.068 1.00 74.75 91 ASP A O 1
ATOM 715 N N . TRP A 1 92 ? 10.845 7.162 -32.826 1.00 81.88 92 TRP A N 1
ATOM 716 C CA . TRP A 1 92 ? 9.448 7.548 -32.592 1.00 81.88 92 TRP A CA 1
ATOM 717 C C . TRP A 1 92 ? 9.343 9.073 -32.506 1.00 81.88 92 TRP A C 1
ATOM 719 O O . TRP A 1 92 ? 10.120 9.712 -31.800 1.00 81.88 92 TRP A O 1
ATOM 729 N N . VAL A 1 93 ? 8.396 9.660 -33.236 1.00 84.25 93 VAL A N 1
ATOM 730 C CA . VAL A 1 93 ? 8.169 11.110 -33.286 1.00 84.25 93 VAL A CA 1
ATOM 731 C C . VAL A 1 93 ? 6.707 11.384 -32.948 1.00 84.25 93 VAL A C 1
ATOM 733 O O . VAL A 1 93 ? 5.826 10.661 -33.406 1.00 84.25 93 VAL A O 1
ATOM 736 N N . GLU A 1 94 ? 6.459 12.406 -32.136 1.00 84.88 94 GLU A N 1
ATOM 737 C CA . GLU A 1 94 ? 5.115 12.887 -31.810 1.00 84.88 94 GLU A CA 1
ATOM 738 C C . GLU A 1 94 ? 4.575 13.730 -32.975 1.00 84.88 94 GLU A C 1
ATOM 740 O O . GLU A 1 94 ? 5.256 14.640 -33.461 1.00 84.88 94 GLU A O 1
ATOM 745 N N . ASP A 1 95 ? 3.389 13.387 -33.475 1.00 84.00 95 ASP A N 1
ATOM 746 C CA . ASP A 1 95 ? 2.710 14.155 -34.514 1.00 84.00 95 ASP A CA 1
ATOM 747 C C . ASP A 1 95 ? 1.954 15.367 -33.939 1.00 84.00 95 ASP A C 1
ATOM 749 O O . ASP A 1 95 ? 1.907 15.609 -32.735 1.00 84.00 95 ASP A O 1
ATOM 753 N N . THR A 1 96 ? 1.361 16.175 -34.817 1.00 81.56 96 THR A N 1
ATOM 754 C CA . THR A 1 96 ? 0.614 17.384 -34.431 1.00 81.56 96 THR A CA 1
ATOM 755 C C . THR A 1 96 ? -0.660 17.100 -33.631 1.00 81.56 96 THR A C 1
ATOM 757 O O . THR A 1 96 ? -1.274 18.038 -33.128 1.00 81.56 96 THR A O 1
ATOM 760 N N . GLU A 1 97 ? -1.070 15.836 -33.533 1.00 82.06 97 GLU A N 1
ATOM 761 C CA . GLU A 1 97 ? -2.225 15.374 -32.762 1.00 82.06 97 GLU A CA 1
ATOM 762 C C . GLU A 1 97 ? -1.801 14.710 -31.438 1.00 82.06 97 GLU A C 1
ATOM 764 O O . GLU A 1 97 ? -2.654 14.234 -30.690 1.00 82.06 97 GLU A O 1
ATOM 769 N N . GLY A 1 98 ? -0.499 14.713 -31.117 1.00 80.88 98 GLY A N 1
ATOM 770 C CA . GLY A 1 98 ? 0.049 14.128 -29.892 1.00 80.88 98 GLY A CA 1
ATOM 771 C C . GLY A 1 98 ? 0.169 12.601 -29.932 1.00 80.88 98 GLY A C 1
ATOM 772 O O . GLY A 1 98 ? 0.372 11.968 -28.895 1.00 80.88 98 GLY A O 1
ATOM 773 N N . ASN A 1 99 ? 0.038 11.980 -31.109 1.00 86.25 99 ASN A N 1
ATOM 774 C CA . ASN A 1 99 ? 0.232 10.545 -31.280 1.00 86.25 99 ASN A CA 1
ATOM 775 C C . ASN A 1 99 ? 1.699 10.243 -31.625 1.00 86.25 99 ASN A C 1
ATOM 777 O O . ASN A 1 99 ? 2.309 10.879 -32.485 1.00 86.25 99 ASN A O 1
ATOM 781 N N . PHE A 1 100 ? 2.278 9.223 -30.984 1.00 82.56 100 PHE A N 1
ATOM 782 C CA . PHE A 1 100 ? 3.635 8.762 -31.292 1.00 82.56 100 PHE A CA 1
ATOM 783 C C . PHE A 1 100 ? 3.615 7.846 -32.519 1.00 82.56 100 PHE A C 1
ATOM 785 O O . PHE A 1 100 ? 3.090 6.734 -32.466 1.00 82.56 100 PHE A O 1
ATOM 792 N N . VAL A 1 101 ? 4.231 8.287 -33.616 1.00 82.50 101 VAL A N 1
ATOM 793 C CA . VAL A 1 101 ? 4.345 7.535 -34.873 1.00 82.50 101 VAL A CA 1
ATOM 794 C C . VAL A 1 101 ? 5.805 7.228 -35.203 1.00 82.50 101 VAL A C 1
ATOM 796 O O . VAL A 1 101 ? 6.721 8.009 -34.940 1.00 82.50 101 VAL A O 1
ATOM 799 N N . ARG A 1 102 ? 6.056 6.055 -35.792 1.00 83.00 102 ARG A N 1
ATOM 800 C CA . ARG A 1 102 ? 7.406 5.649 -36.205 1.00 83.00 102 ARG A CA 1
ATOM 801 C C . ARG A 1 102 ? 7.823 6.425 -37.453 1.00 83.00 102 ARG A C 1
ATOM 803 O O . ARG A 1 102 ? 7.098 6.443 -38.444 1.00 83.00 102 ARG A O 1
ATOM 810 N N . ASN A 1 103 ? 9.022 7.007 -37.452 1.00 76.12 103 ASN A N 1
ATOM 811 C CA . ASN A 1 103 ? 9.504 7.808 -38.577 1.00 76.12 103 ASN A CA 1
ATOM 812 C C . ASN A 1 103 ? 9.742 6.945 -39.842 1.00 76.12 103 ASN A C 1
ATOM 814 O O . ASN A 1 103 ? 10.749 6.245 -39.977 1.00 76.12 103 ASN A O 1
ATOM 818 N N . GLU A 1 104 ? 8.806 6.982 -40.796 1.00 66.94 104 GLU A N 1
ATOM 819 C CA . GLU A 1 104 ? 8.809 6.120 -41.991 1.00 66.94 104 GLU A CA 1
ATOM 820 C C . GLU A 1 104 ? 9.925 6.422 -43.006 1.00 66.94 104 GLU A C 1
ATOM 822 O O . GLU A 1 104 ? 10.194 5.612 -43.899 1.00 66.94 104 GLU A O 1
ATOM 827 N N . LYS A 1 105 ? 10.613 7.566 -42.892 1.00 59.91 105 LYS A N 1
ATOM 828 C CA . LYS A 1 105 ? 11.642 7.973 -43.868 1.00 59.91 105 LYS A CA 1
ATOM 829 C C . LYS A 1 105 ? 12.859 7.036 -43.894 1.00 59.91 105 LYS A C 1
ATOM 831 O O . LYS A 1 105 ? 13.558 6.993 -44.901 1.00 59.91 105 LYS A O 1
ATOM 836 N N . LYS A 1 106 ? 13.089 6.248 -42.834 1.00 56.16 106 LYS A N 1
ATOM 837 C CA . LYS A 1 106 ? 14.168 5.241 -42.757 1.00 56.16 106 LYS A CA 1
ATOM 838 C C . LYS A 1 106 ? 13.686 3.785 -42.879 1.00 56.16 106 LYS A C 1
ATOM 840 O O . LYS A 1 106 ? 14.519 2.887 -42.976 1.00 56.16 106 LYS A O 1
ATOM 845 N N . SER A 1 107 ? 12.376 3.512 -42.857 1.00 56.44 107 SER A N 1
ATOM 846 C CA . SER A 1 107 ? 11.856 2.131 -42.888 1.00 56.44 107 SER A CA 1
ATOM 847 C C . SER A 1 107 ? 11.713 1.578 -44.311 1.00 56.44 107 SER A C 1
ATOM 849 O O . SER A 1 107 ? 11.915 0.382 -44.526 1.00 56.44 107 SER A O 1
ATOM 851 N N . LYS A 1 108 ? 11.441 2.442 -45.300 1.00 55.91 108 LYS A N 1
ATOM 852 C CA . LYS A 1 108 ? 11.257 2.042 -46.709 1.00 55.91 108 LYS A CA 1
ATOM 853 C C . LYS A 1 108 ? 12.546 1.579 -47.401 1.00 55.91 108 LYS A C 1
ATOM 855 O O . LYS A 1 108 ? 12.466 0.818 -48.356 1.00 55.91 108 LYS A O 1
ATOM 860 N N . THR A 1 109 ? 13.728 1.944 -46.899 1.00 55.91 109 THR A N 1
ATOM 861 C CA . THR A 1 109 ? 15.020 1.545 -47.494 1.00 55.91 109 THR A CA 1
ATOM 862 C C . THR A 1 109 ? 15.501 0.154 -47.072 1.00 55.91 109 THR A C 1
ATOM 864 O O . THR A 1 109 ? 16.476 -0.344 -47.624 1.00 55.91 109 THR A O 1
ATOM 867 N N . ARG A 1 110 ? 14.833 -0.508 -46.115 1.00 57.66 110 ARG A N 1
ATOM 868 C CA . ARG A 1 110 ? 15.242 -1.833 -45.603 1.00 57.66 110 ARG A CA 1
ATOM 869 C C . ARG A 1 110 ? 14.387 -2.992 -46.130 1.00 57.66 110 ARG A C 1
ATOM 871 O O . ARG A 1 110 ? 14.579 -4.115 -45.676 1.00 57.66 110 ARG A O 1
ATOM 878 N N . LYS A 1 111 ? 13.444 -2.742 -47.050 1.00 54.59 111 LYS A N 1
ATOM 879 C CA . LYS A 1 111 ? 12.513 -3.760 -47.582 1.00 54.59 111 LYS A CA 1
ATOM 880 C C . LYS A 1 111 ? 12.699 -4.079 -49.076 1.00 54.59 111 LYS A C 1
ATOM 882 O O . LYS A 1 111 ? 11.798 -4.626 -49.702 1.00 54.59 111 LYS A O 1
ATOM 887 N N . SER A 1 112 ? 13.869 -3.781 -49.633 1.00 52.28 112 SER A N 1
ATOM 888 C CA . SER A 1 112 ? 14.267 -4.239 -50.969 1.00 52.28 112 SER A CA 1
ATOM 889 C C . SER A 1 112 ? 15.727 -4.698 -50.964 1.00 52.28 112 SER A C 1
ATOM 891 O O . SER A 1 112 ? 16.625 -3.907 -51.246 1.00 52.28 112 SER A O 1
ATOM 893 N N . SER A 1 113 ? 15.938 -5.952 -50.573 1.00 42.84 113 SER A N 1
ATOM 894 C CA . SER A 1 113 ? 17.040 -6.833 -50.985 1.00 42.84 113 SER A CA 1
ATOM 895 C C . SER A 1 113 ? 16.686 -8.258 -50.587 1.00 42.84 113 SER A C 1
ATOM 897 O O . SER A 1 113 ? 16.142 -8.416 -49.469 1.00 42.84 113 SER A O 1
#